Protein AF-I3R1S9-F1 (afdb_monomer)

Mean predicted aligned error: 16.77 Å

Foldseek 3Di:
DDDDDPVVVVQVVCCVVPVDNDDDDPPPPPPPPPPDDPVNVVVVVVVVVVCVVVVCPVCVVDPPDD

pLDDT: mean 75.67, std 14.39, range [38.06, 94.06]

Radius of gyration: 24.6 Å; Cα contacts (8 Å, |Δi|>4): 11; chains: 1; bounding box: 39×20×71 Å

Solvent-accessible surface area (backbone atoms only — not comparable to full-atom values): 4408 Å² total; per-residue (Å²): 137,82,80,80,66,71,64,58,57,55,51,54,49,44,27,72,75,68,75,41,94,65,96,70,81,88,74,61,87,76,75,74,77,72,82,74,53,72,67,56,54,53,51,52,51,51,52,55,50,49,35,63,74,70,64,44,58,65,56,69,75,54,64,88,79,132

Organism: Haloferax mediterranei (strain ATCC 33500 / DSM 1411 / JCM 8866 / NBRC 14739 / NCIMB 2177 / R-4) (NCBI:txid523841)

Secondary structure (DSSP, 8-state):
-PPP-HHHHHHHHHHHHHS-SS------TT-------HHHHHHHHHHHHHHHHHTTHHHHHS----

Sequence (66 aa):
MSSPSSTQDLGDLFVSLTGQTTLTEHRDATSSVVELRPEDTELMADVASTVRETGMEDTLAHPEVD

Structure (mmCIF, N/CA/C/O backbone):
data_AF-I3R1S9-F1
#
_entry.id   AF-I3R1S9-F1
#
loop_
_atom_site.group_PDB
_atom_site.id
_atom_site.type_symbol
_atom_site.label_atom_id
_atom_site.label_alt_id
_atom_site.label_comp_id
_atom_site.label_asym_id
_atom_site.label_entity_id
_atom_site.label_seq_id
_atom_site.pdbx_PDB_ins_code
_atom_site.Cartn_x
_atom_site.Cartn_y
_atom_site.Cartn_z
_atom_site.occupancy
_atom_site.B_iso_or_equiv
_atom_site.auth_seq_id
_atom_site.auth_comp_id
_atom_site.auth_asym_id
_atom_site.auth_atom_id
_atom_site.pdbx_PDB_model_num
ATOM 1 N N . MET A 1 1 ? 1.385 12.133 -54.019 1.00 38.06 1 MET A N 1
ATOM 2 C CA . MET A 1 1 ? 2.725 12.070 -53.404 1.00 38.06 1 MET A CA 1
ATOM 3 C C . MET A 1 1 ? 2.509 11.795 -51.930 1.00 38.06 1 MET A C 1
ATOM 5 O O . MET A 1 1 ? 1.993 12.668 -51.247 1.00 38.06 1 MET A O 1
ATOM 9 N N . SER A 1 2 ? 2.751 10.563 -51.488 1.00 42.09 2 SER A N 1
ATOM 10 C CA . SER A 1 2 ? 2.553 10.153 -50.094 1.00 42.09 2 SER A CA 1
ATOM 11 C C . SER A 1 2 ? 3.862 10.371 -49.345 1.00 42.09 2 SER A C 1
ATOM 13 O O . SER A 1 2 ? 4.886 9.827 -49.751 1.00 42.09 2 SER A O 1
ATOM 15 N N . SER A 1 3 ? 3.849 11.204 -48.307 1.00 53.12 3 SER A N 1
ATOM 16 C CA . SER A 1 3 ? 5.009 11.408 -47.435 1.00 53.12 3 SER A CA 1
ATOM 17 C C . SER A 1 3 ? 5.417 10.071 -46.799 1.00 53.12 3 SER A C 1
ATOM 19 O O . SER A 1 3 ? 4.526 9.365 -46.317 1.00 53.12 3 SER A O 1
ATOM 21 N N . PRO A 1 4 ? 6.708 9.691 -46.773 1.00 54.03 4 PRO A N 1
ATOM 22 C CA . PRO A 1 4 ? 7.130 8.506 -46.037 1.00 54.03 4 PRO A CA 1
ATOM 23 C C . PRO A 1 4 ? 6.899 8.758 -44.543 1.00 54.03 4 PRO A C 1
ATOM 25 O O . PRO A 1 4 ? 7.266 9.807 -44.009 1.00 54.03 4 PRO A O 1
ATOM 28 N N . SER A 1 5 ? 6.218 7.829 -43.876 1.00 53.28 5 SER A N 1
ATOM 29 C CA . SER A 1 5 ? 5.885 7.926 -42.457 1.00 53.28 5 SER A CA 1
ATOM 30 C C . SER A 1 5 ? 7.157 7.861 -41.611 1.00 53.28 5 SER A C 1
ATOM 32 O O . SER A 1 5 ? 7.651 6.782 -41.300 1.00 53.28 5 SER A O 1
ATOM 34 N N . SER A 1 6 ? 7.667 9.030 -41.219 1.00 58.53 6 SER A N 1
ATOM 35 C CA . SER A 1 6 ? 8.871 9.223 -40.392 1.00 58.53 6 SER A CA 1
ATOM 36 C C . SER A 1 6 ? 8.844 8.494 -39.038 1.00 58.53 6 SER A C 1
ATOM 38 O O . SER A 1 6 ? 9.869 8.389 -38.375 1.00 58.53 6 SER A O 1
ATOM 40 N N . THR A 1 7 ? 7.683 8.002 -38.606 1.00 58.34 7 THR A N 1
ATOM 41 C CA . THR A 1 7 ? 7.508 7.220 -37.377 1.00 58.34 7 THR A CA 1
ATOM 42 C C . THR A 1 7 ? 7.877 5.744 -37.530 1.00 58.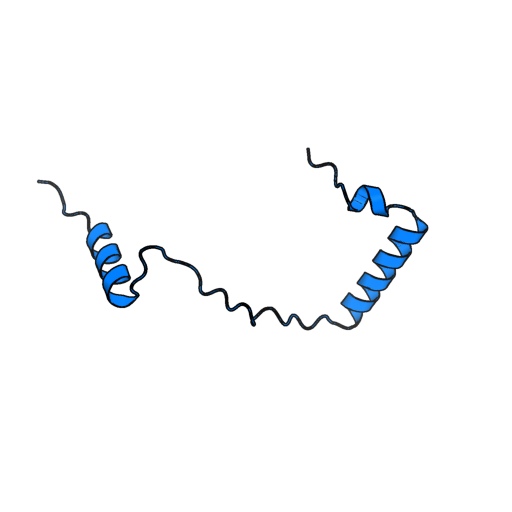34 7 THR A C 1
ATOM 44 O O . THR A 1 7 ? 8.226 5.124 -36.532 1.00 58.34 7 THR A O 1
ATOM 47 N N . GLN A 1 8 ? 7.833 5.183 -38.746 1.00 60.25 8 GLN A N 1
ATOM 48 C CA . GLN A 1 8 ? 8.285 3.804 -38.990 1.00 60.25 8 GLN A CA 1
ATOM 49 C C . GLN A 1 8 ? 9.804 3.685 -38.789 1.00 60.25 8 GLN A C 1
ATOM 51 O O . GLN A 1 8 ? 10.264 2.759 -38.133 1.00 60.25 8 GLN A O 1
ATOM 56 N N . ASP A 1 9 ? 10.553 4.699 -39.230 1.00 74.69 9 ASP A N 1
ATOM 57 C CA . ASP A 1 9 ? 12.019 4.756 -39.136 1.00 74.69 9 ASP A CA 1
ATOM 58 C C . ASP A 1 9 ? 12.528 4.781 -37.679 1.00 74.69 9 ASP A C 1
ATOM 60 O O . ASP A 1 9 ? 13.477 4.089 -37.315 1.00 74.69 9 ASP A O 1
ATOM 64 N N . LEU A 1 10 ? 11.842 5.516 -36.796 1.00 77.38 10 LEU A N 1
ATOM 65 C CA . LEU A 1 10 ? 12.185 5.557 -35.368 1.00 77.38 10 LEU A CA 1
ATOM 66 C C . LEU A 1 10 ? 11.878 4.236 -34.648 1.00 77.38 10 LEU A C 1
ATOM 68 O O . LEU A 1 10 ? 12.610 3.857 -33.733 1.00 77.38 10 LEU A O 1
ATOM 72 N N . GLY A 1 11 ? 10.814 3.538 -35.055 1.00 77.00 11 GLY A N 1
ATOM 73 C CA . GLY A 1 11 ? 10.479 2.215 -34.529 1.00 77.00 11 GLY A CA 1
ATOM 74 C C . GLY A 1 11 ? 11.536 1.177 -34.898 1.00 77.00 11 GLY A C 1
ATOM 75 O O . GLY A 1 11 ? 12.029 0.468 -34.022 1.00 77.00 11 GLY A O 1
ATOM 76 N N . ASP A 1 12 ? 11.951 1.148 -36.164 1.00 82.38 12 ASP A N 1
ATOM 77 C CA . ASP A 1 12 ? 12.988 0.229 -36.646 1.00 82.38 12 ASP A CA 1
ATOM 78 C C . ASP A 1 12 ? 14.350 0.512 -35.993 1.00 82.38 12 ASP A C 1
ATOM 80 O O . ASP A 1 12 ? 15.076 -0.417 -35.625 1.00 82.38 12 ASP A O 1
ATOM 84 N N . LEU A 1 13 ? 14.679 1.789 -35.770 1.00 82.19 13 LEU A N 1
ATOM 85 C CA . LEU A 1 13 ? 15.878 2.195 -35.039 1.00 82.19 13 LEU A CA 1
ATOM 86 C C . LEU A 1 13 ? 15.834 1.744 -33.571 1.00 82.19 13 LEU A C 1
ATOM 88 O O . LEU A 1 13 ? 16.827 1.220 -33.063 1.00 82.19 13 LEU A O 1
ATOM 92 N N . PHE A 1 14 ? 14.693 1.907 -32.894 1.00 82.31 14 PHE A N 1
ATOM 93 C CA . PHE A 1 14 ? 14.504 1.444 -31.518 1.00 82.31 14 PHE A CA 1
ATOM 94 C C . PHE A 1 14 ? 14.684 -0.074 -31.412 1.00 82.31 14 PHE A C 1
ATOM 96 O O . PHE A 1 14 ? 15.453 -0.535 -30.566 1.00 82.31 14 PHE A O 1
ATOM 103 N N . VAL A 1 15 ? 14.056 -0.844 -32.308 1.00 85.00 15 VAL A N 1
ATOM 104 C CA . VAL A 1 15 ? 14.202 -2.307 -32.367 1.00 85.00 15 VAL A CA 1
ATOM 105 C C . VAL A 1 15 ? 15.650 -2.699 -32.650 1.00 85.00 15 VAL A C 1
ATOM 107 O O . VAL A 1 15 ? 16.177 -3.597 -32.003 1.00 85.00 15 VAL A O 1
ATOM 110 N N . SER A 1 16 ? 16.327 -2.011 -33.569 1.00 83.38 16 SER A N 1
ATOM 111 C CA . SER A 1 16 ? 17.715 -2.322 -33.932 1.00 83.38 16 SER A CA 1
ATOM 112 C C . SER A 1 16 ? 18.706 -2.028 -32.802 1.00 8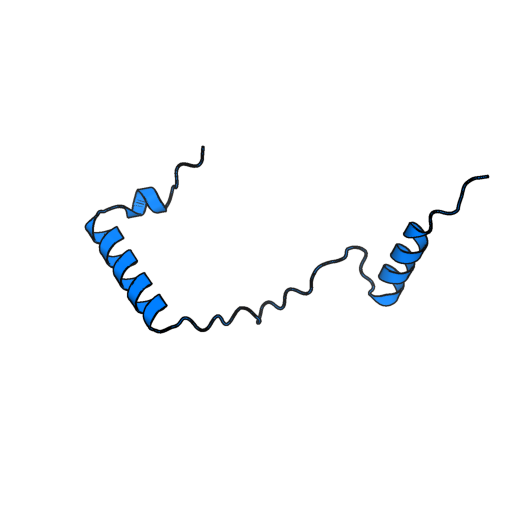3.38 16 SER A C 1
ATOM 114 O O . SER A 1 16 ? 19.673 -2.766 -32.626 1.00 83.38 16 SER A O 1
ATOM 116 N N . LEU A 1 17 ? 18.479 -0.961 -32.029 1.00 81.62 17 LEU A N 1
ATOM 117 C CA . LEU A 1 17 ? 19.356 -0.557 -30.926 1.00 81.62 17 LEU A CA 1
ATOM 118 C C . LEU A 1 17 ? 19.106 -1.350 -29.641 1.00 81.62 17 LEU A C 1
ATOM 120 O O . LEU A 1 17 ? 20.051 -1.631 -28.908 1.00 81.62 17 LEU A O 1
ATOM 124 N N . THR A 1 18 ? 17.847 -1.680 -29.347 1.00 79.31 18 THR A N 1
ATOM 125 C CA . THR A 1 18 ? 17.451 -2.282 -28.061 1.00 79.31 18 THR A CA 1
ATOM 126 C C . THR A 1 18 ? 17.082 -3.761 -28.166 1.00 79.31 18 THR A C 1
ATOM 128 O O . THR A 1 18 ? 17.066 -4.461 -27.158 1.00 79.31 18 THR A O 1
ATOM 131 N N . GLY A 1 19 ? 16.760 -4.254 -29.366 1.00 80.94 19 GLY A N 1
ATOM 132 C CA . GLY A 1 19 ? 16.164 -5.574 -29.582 1.00 80.94 19 GLY A CA 1
ATOM 133 C C . GLY A 1 19 ? 14.705 -5.681 -29.124 1.00 80.94 19 GLY A C 1
ATOM 134 O O . GLY A 1 19 ? 14.132 -6.769 -29.171 1.00 80.94 19 GLY A O 1
ATOM 135 N N . GLN A 1 20 ? 14.096 -4.584 -28.664 1.00 77.00 20 GLN A N 1
ATOM 136 C CA . GLN A 1 20 ? 12.743 -4.568 -28.115 1.00 77.00 20 GLN A CA 1
ATOM 137 C C . GLN A 1 20 ? 11.751 -4.004 -29.131 1.00 77.00 20 GLN A C 1
ATOM 139 O O . GLN A 1 20 ? 12.005 -2.993 -29.776 1.00 77.00 20 GLN A O 1
ATOM 144 N N . THR A 1 21 ? 10.578 -4.628 -29.242 1.00 78.25 21 THR A N 1
ATOM 145 C CA . THR A 1 21 ? 9.470 -4.136 -30.084 1.00 78.25 21 THR A CA 1
ATOM 146 C C . THR A 1 21 ? 8.500 -3.234 -29.327 1.00 78.25 21 THR A C 1
ATOM 148 O O . THR A 1 21 ? 7.611 -2.638 -29.929 1.00 78.25 21 THR A O 1
ATOM 151 N N . THR A 1 22 ? 8.659 -3.145 -28.005 1.00 72.12 22 THR A N 1
ATOM 152 C CA . THR A 1 22 ? 7.779 -2.400 -27.105 1.00 72.12 22 THR A CA 1
ATOM 153 C C . THR A 1 22 ? 8.630 -1.594 -26.135 1.00 72.12 22 THR A C 1
ATOM 155 O O . THR A 1 22 ? 9.572 -2.127 -25.549 1.00 72.12 22 THR A O 1
ATOM 158 N N . LEU A 1 23 ? 8.286 -0.320 -25.944 1.00 70.44 23 LEU A N 1
ATOM 159 C CA . LEU A 1 23 ? 8.964 0.558 -24.997 1.00 70.44 23 LEU A CA 1
ATOM 160 C C . LEU A 1 23 ? 8.433 0.277 -23.588 1.00 70.44 23 LEU A C 1
ATOM 162 O O . LEU A 1 23 ? 7.370 0.753 -23.199 1.00 70.44 23 LEU A O 1
ATOM 166 N N . THR A 1 24 ? 9.148 -0.562 -22.845 1.00 67.00 24 THR A N 1
ATOM 167 C CA . THR A 1 24 ? 8.862 -0.843 -21.435 1.00 67.00 24 THR A CA 1
ATOM 168 C C . THR A 1 24 ? 9.756 0.019 -20.559 1.00 67.00 24 THR A C 1
ATOM 170 O O . THR A 1 24 ? 10.975 -0.009 -20.724 1.00 67.00 24 THR A O 1
ATOM 173 N N . GLU A 1 25 ? 9.177 0.752 -19.609 1.00 66.06 25 GLU A N 1
ATOM 174 C CA . GLU A 1 25 ? 9.965 1.417 -18.571 1.00 66.06 25 GLU A CA 1
ATOM 175 C C . GLU A 1 25 ? 10.791 0.373 -17.811 1.00 66.06 25 GLU A C 1
ATOM 177 O O . GLU A 1 25 ? 10.281 -0.688 -17.434 1.00 66.06 25 GLU A O 1
ATOM 182 N N . HIS A 1 26 ? 12.074 0.660 -17.588 1.00 61.25 26 HIS A N 1
ATOM 183 C CA . HIS A 1 26 ? 12.928 -0.195 -16.777 1.00 61.25 26 HIS A CA 1
ATOM 184 C C . HIS A 1 26 ? 12.492 -0.074 -15.312 1.00 61.25 26 HIS A C 1
ATOM 186 O O . HIS A 1 26 ? 12.999 0.751 -14.557 1.00 61.25 26 HIS A O 1
ATOM 192 N N . ARG A 1 27 ? 11.500 -0.874 -14.907 1.00 57.62 27 ARG A N 1
ATOM 193 C CA . ARG A 1 27 ? 11.163 -1.048 -13.495 1.00 57.62 27 ARG A CA 1
ATOM 194 C C . ARG A 1 27 ? 12.216 -1.935 -12.862 1.00 57.62 27 ARG A C 1
ATOM 196 O O . ARG A 1 27 ? 12.162 -3.159 -12.964 1.00 57.62 27 ARG A O 1
ATOM 203 N N . ASP A 1 28 ? 13.180 -1.294 -12.225 1.00 54.62 28 ASP A N 1
ATOM 204 C CA . ASP A 1 28 ? 14.100 -1.966 -11.331 1.00 54.62 28 ASP A CA 1
ATOM 205 C C . ASP A 1 28 ? 13.300 -2.519 -10.141 1.00 54.62 28 ASP A C 1
ATOM 207 O O . ASP A 1 28 ? 12.789 -1.775 -9.300 1.00 54.62 28 ASP A O 1
ATOM 211 N N . ALA A 1 29 ? 13.141 -3.844 -10.099 1.00 55.25 29 ALA A N 1
ATOM 212 C CA . ALA A 1 29 ? 12.412 -4.548 -9.045 1.00 55.25 29 ALA A CA 1
ATOM 213 C C . ALA A 1 29 ? 13.062 -4.377 -7.656 1.00 55.25 29 ALA A C 1
ATOM 215 O O . ALA A 1 29 ? 12.453 -4.732 -6.650 1.00 55.25 29 ALA A O 1
ATOM 216 N N . THR A 1 30 ? 14.274 -3.818 -7.588 1.00 53.59 30 THR A N 1
ATOM 217 C CA . THR A 1 30 ? 14.988 -3.548 -6.334 1.00 53.59 30 THR A CA 1
ATOM 218 C C . THR A 1 30 ? 14.869 -2.100 -5.848 1.00 53.59 30 THR A C 1
ATOM 220 O O . THR A 1 30 ? 15.228 -1.807 -4.711 1.00 53.59 30 THR A O 1
ATOM 223 N N . SER A 1 31 ? 14.283 -1.196 -6.642 1.00 49.94 31 SER A N 1
ATOM 224 C CA . SER A 1 31 ? 14.175 0.232 -6.299 1.00 49.94 31 SER A CA 1
ATOM 225 C C . SER A 1 31 ? 13.065 0.568 -5.286 1.00 49.94 31 SER A C 1
ATOM 2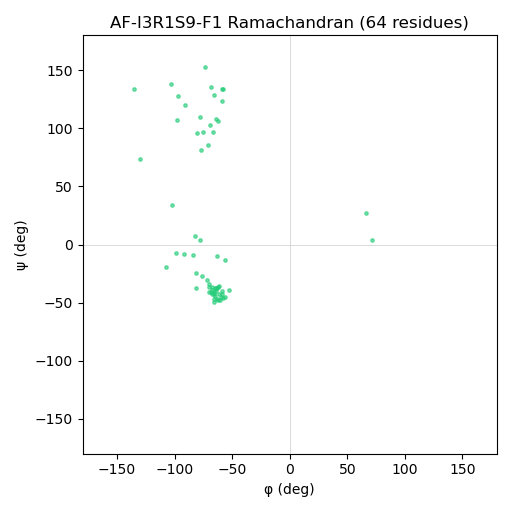27 O O . SER A 1 31 ? 12.852 1.739 -4.979 1.00 49.94 31 SER A O 1
ATOM 229 N N . SER A 1 32 ? 12.350 -0.423 -4.747 1.00 57.81 32 SER A N 1
ATOM 230 C CA . SER A 1 32 ? 11.261 -0.210 -3.782 1.00 57.81 32 SER A CA 1
ATOM 231 C C . SER A 1 32 ? 11.678 -0.511 -2.336 1.00 57.81 32 SER A C 1
ATOM 233 O O . SER A 1 32 ? 10.865 -0.984 -1.541 1.00 57.81 32 SER A O 1
ATOM 235 N N . VAL A 1 33 ? 12.932 -0.243 -1.961 1.00 58.66 33 VAL A N 1
ATOM 236 C CA . VAL A 1 33 ? 13.279 -0.098 -0.539 1.00 58.66 33 VAL A CA 1
ATOM 237 C C . VAL A 1 33 ? 12.797 1.286 -0.110 1.00 58.66 33 VAL A C 1
ATOM 239 O O . VAL A 1 33 ? 13.539 2.263 -0.139 1.00 58.66 33 VAL A O 1
ATOM 242 N N . VAL A 1 34 ? 11.505 1.388 0.195 1.00 68.50 34 VAL A N 1
ATOM 243 C CA . VAL A 1 34 ? 10.942 2.587 0.816 1.00 68.50 34 VAL A CA 1
ATOM 244 C C . VAL A 1 34 ? 11.321 2.530 2.291 1.00 68.50 34 VAL A C 1
ATOM 246 O O . VAL A 1 34 ? 10.833 1.671 3.024 1.00 68.50 34 VAL A O 1
ATOM 249 N N . GLU A 1 35 ? 12.220 3.414 2.723 1.00 74.25 35 GLU A N 1
ATOM 250 C CA . GLU A 1 35 ? 12.457 3.639 4.148 1.00 74.25 35 GLU A CA 1
ATOM 251 C C . GLU A 1 35 ? 11.219 4.324 4.732 1.00 74.25 35 GLU A C 1
ATOM 253 O O . GLU A 1 35 ? 10.983 5.512 4.510 1.00 74.25 35 GLU A O 1
ATOM 258 N N . LEU A 1 36 ? 10.394 3.551 5.439 1.00 78.50 36 LEU A N 1
ATOM 259 C CA . LEU A 1 36 ? 9.283 4.098 6.209 1.00 78.50 36 LEU A CA 1
ATOM 260 C C . LEU A 1 36 ? 9.844 4.900 7.375 1.00 78.50 36 LEU A C 1
ATOM 262 O O . LEU A 1 36 ? 10.769 4.454 8.064 1.00 78.50 36 LEU A O 1
ATOM 266 N N . ARG A 1 37 ? 9.283 6.085 7.608 1.00 87.56 37 ARG A N 1
ATOM 267 C CA . ARG A 1 37 ? 9.683 6.878 8.762 1.00 87.56 37 ARG A CA 1
ATOM 268 C C . ARG A 1 37 ? 9.101 6.223 10.027 1.00 87.56 37 ARG A C 1
ATOM 270 O O . ARG A 1 37 ? 8.076 5.535 9.943 1.00 87.56 37 ARG A O 1
ATOM 277 N N . PRO A 1 38 ? 9.728 6.390 11.203 1.00 86.25 38 PRO A N 1
ATOM 278 C CA . PRO A 1 38 ? 9.207 5.826 12.449 1.00 86.25 38 PRO A CA 1
ATOM 279 C C . PRO A 1 38 ? 7.743 6.207 12.711 1.00 86.25 38 PRO A C 1
ATOM 281 O O . PR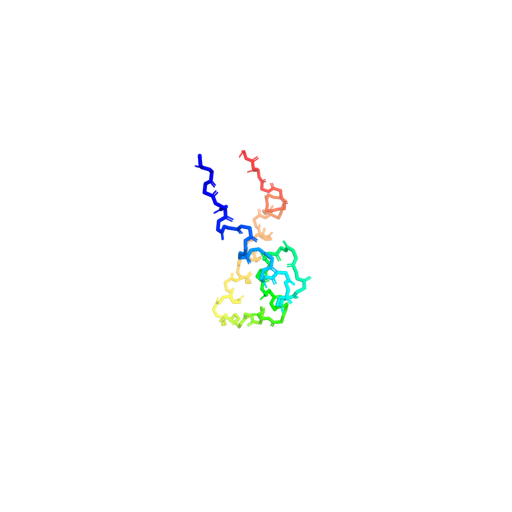O A 1 38 ? 6.950 5.355 13.103 1.00 86.25 38 PRO A O 1
ATOM 284 N N . GLU A 1 39 ? 7.376 7.450 12.399 1.00 89.50 39 GLU A N 1
ATOM 285 C CA . GLU A 1 39 ? 6.012 7.972 12.499 1.00 89.50 39 GLU A CA 1
ATOM 286 C C . GLU A 1 39 ? 5.003 7.231 11.606 1.00 89.50 39 GLU A C 1
ATOM 288 O O . GLU A 1 39 ? 3.870 6.999 12.022 1.00 89.50 39 GLU A O 1
ATOM 293 N N . ASP A 1 40 ? 5.411 6.795 10.410 1.00 88.81 40 ASP A N 1
ATOM 294 C CA . ASP A 1 40 ? 4.540 6.037 9.506 1.00 88.81 40 ASP A CA 1
ATOM 295 C C . ASP A 1 40 ? 4.275 4.638 10.074 1.00 88.81 40 ASP A C 1
ATOM 297 O O . ASP A 1 40 ? 3.171 4.105 9.974 1.00 88.81 40 ASP A O 1
ATOM 301 N N . THR A 1 41 ? 5.285 4.049 10.719 1.00 86.56 41 THR A N 1
ATOM 302 C CA . THR A 1 41 ? 5.180 2.718 11.332 1.00 86.56 41 THR A CA 1
ATOM 303 C C . THR A 1 41 ? 4.279 2.744 12.566 1.00 86.56 41 THR A C 1
ATOM 305 O O . THR A 1 41 ? 3.474 1.833 12.759 1.00 86.56 41 THR A O 1
ATOM 308 N N . GLU A 1 42 ? 4.390 3.793 13.384 1.00 90.06 42 GLU A N 1
ATOM 309 C CA . GLU A 1 42 ? 3.515 4.028 14.536 1.00 90.06 42 GLU A CA 1
ATOM 310 C C . GLU A 1 42 ? 2.062 4.219 14.087 1.00 90.06 42 GLU A C 1
ATOM 312 O O . GLU A 1 42 ? 1.171 3.511 14.555 1.00 90.06 42 GLU A O 1
ATOM 317 N N . LEU A 1 43 ? 1.835 5.066 13.078 1.00 93.06 43 LEU A N 1
ATOM 318 C CA . LEU A 1 43 ? 0.508 5.281 12.509 1.00 93.06 43 LEU A CA 1
ATOM 319 C C . LEU A 1 43 ? -0.106 3.983 11.961 1.00 93.06 43 LEU A C 1
ATOM 321 O O . LEU A 1 43 ? -1.288 3.714 12.175 1.00 93.06 43 LEU A O 1
ATOM 325 N N . MET A 1 44 ? 0.678 3.154 11.269 1.00 90.94 44 MET A N 1
ATOM 326 C CA . MET A 1 44 ? 0.203 1.858 10.773 1.00 90.94 44 MET A CA 1
ATOM 327 C C . MET A 1 44 ? -0.193 0.910 11.910 1.00 90.94 44 MET A C 1
ATOM 329 O O . MET A 1 44 ? -1.174 0.173 11.774 1.00 90.94 44 MET A O 1
ATOM 333 N N . ALA A 1 45 ? 0.544 0.921 13.023 1.00 89.69 45 ALA A N 1
ATOM 334 C CA . ALA A 1 45 ? 0.214 0.119 14.196 1.00 89.69 45 ALA A CA 1
ATOM 335 C C . ALA A 1 45 ? -1.105 0.576 14.838 1.00 89.69 45 ALA A C 1
ATOM 337 O O . ALA A 1 45 ? -1.951 -0.267 15.153 1.00 89.69 45 ALA A O 1
ATOM 338 N N . ASP A 1 46 ? -1.317 1.887 14.950 1.00 94.06 46 ASP A N 1
ATOM 339 C CA . ASP A 1 46 ? -2.550 2.466 15.486 1.00 94.06 46 ASP A CA 1
ATOM 340 C C . ASP A 1 46 ? -3.757 2.128 14.612 1.00 94.06 46 ASP A C 1
ATOM 342 O O . ASP A 1 46 ? -4.770 1.636 15.114 1.00 94.06 46 ASP A O 1
ATOM 346 N N . VAL A 1 47 ? -3.632 2.294 13.290 1.00 91.94 47 VAL A N 1
ATOM 347 C CA . VAL A 1 47 ? -4.682 1.917 12.333 1.00 91.94 47 VAL A CA 1
ATOM 348 C C . VAL A 1 47 ? -5.018 0.433 12.467 1.00 91.94 47 VAL A C 1
ATOM 350 O O . VAL A 1 47 ? -6.191 0.077 12.562 1.00 91.94 47 VAL A O 1
ATOM 353 N N . ALA A 1 48 ? -4.010 -0.441 12.536 1.00 90.56 48 ALA A N 1
ATOM 354 C CA . ALA A 1 48 ? -4.231 -1.874 12.709 1.00 90.56 48 ALA A CA 1
ATOM 355 C C . ALA A 1 48 ? -4.930 -2.205 14.040 1.00 90.56 48 ALA A C 1
ATOM 357 O O . ALA A 1 48 ? -5.768 -3.107 14.087 1.00 90.56 48 ALA A O 1
ATOM 358 N N . SER A 1 49 ? -4.610 -1.478 15.114 1.00 93.00 49 SER A N 1
ATOM 359 C CA . SER A 1 49 ? -5.283 -1.621 16.406 1.00 93.00 49 SER A CA 1
ATOM 360 C C . SER A 1 49 ? -6.745 -1.188 16.325 1.00 93.00 49 SER A C 1
ATOM 362 O O . SER A 1 49 ? -7.629 -1.942 16.726 1.00 93.00 49 SER A O 1
ATOM 364 N N . THR A 1 50 ? -7.014 -0.010 15.757 1.00 93.44 50 THR A N 1
ATOM 365 C CA . THR A 1 50 ? -8.378 0.508 15.601 1.00 93.44 50 THR A CA 1
ATOM 366 C C . THR A 1 50 ? -9.233 -0.425 14.754 1.00 93.44 50 THR A C 1
ATOM 368 O O . THR A 1 50 ? -10.344 -0.739 15.155 1.00 93.44 50 THR A O 1
ATOM 371 N N . VAL A 1 51 ? -8.720 -0.926 13.627 1.00 91.88 51 VAL A N 1
ATOM 372 C CA . VAL A 1 51 ? -9.462 -1.843 12.741 1.00 91.88 51 VAL A CA 1
ATOM 373 C C . VAL A 1 51 ? -9.885 -3.122 13.466 1.00 91.88 51 VAL A C 1
ATOM 375 O O . VAL A 1 51 ? -11.013 -3.585 13.285 1.00 91.88 51 VAL A O 1
ATOM 378 N N . ARG A 1 52 ? -9.006 -3.672 14.313 1.00 90.44 52 ARG A N 1
ATOM 379 C CA . ARG A 1 52 ? -9.315 -4.844 15.145 1.00 90.44 52 ARG A CA 1
ATOM 380 C C . ARG A 1 52 ? -10.351 -4.533 16.215 1.00 90.44 52 ARG A C 1
ATOM 382 O O . ARG A 1 52 ? -11.243 -5.339 16.451 1.00 90.44 52 ARG A O 1
ATOM 389 N N . GLU A 1 53 ? -10.234 -3.380 16.866 1.00 93.75 53 GLU A N 1
ATOM 390 C CA . GLU A 1 53 ? -11.168 -2.950 17.909 1.00 93.75 53 GLU A CA 1
ATOM 391 C C . GLU A 1 53 ? -12.573 -2.695 17.350 1.00 93.75 53 GLU A C 1
ATOM 393 O O . GLU A 1 53 ? -13.568 -3.083 17.961 1.00 93.75 53 GLU A O 1
ATOM 398 N N . THR A 1 54 ? -12.664 -2.073 16.175 1.00 91.12 54 THR A N 1
ATOM 399 C CA . THR A 1 54 ? -13.938 -1.731 15.533 1.00 91.12 54 THR A CA 1
ATOM 400 C C . THR A 1 54 ? -14.537 -2.878 14.721 1.00 91.12 54 THR A C 1
ATOM 402 O O . THR A 1 54 ? -15.679 -2.765 14.276 1.00 91.12 54 THR A O 1
ATOM 405 N N . GLY A 1 55 ? -13.797 -3.975 14.521 1.00 88.81 55 GLY A N 1
ATOM 406 C CA . GLY A 1 55 ? -14.232 -5.114 13.710 1.00 88.81 55 GLY A CA 1
ATOM 407 C C . GLY A 1 55 ? -14.389 -4.778 12.223 1.00 88.81 55 GLY A C 1
ATOM 408 O O . GLY A 1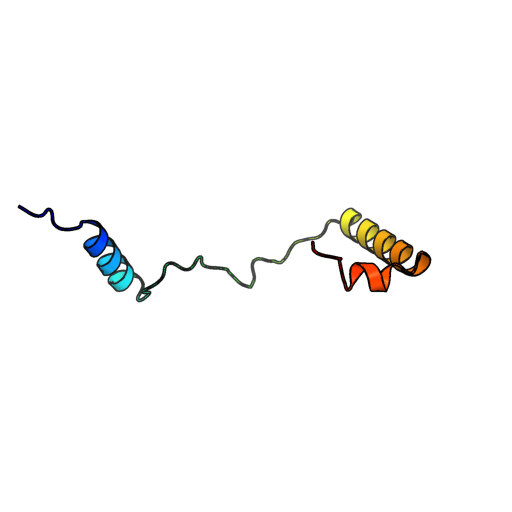 55 ? -15.190 -5.401 11.534 1.00 88.81 55 GLY A O 1
ATOM 409 N N . MET A 1 56 ? -13.649 -3.785 11.718 1.00 88.50 56 MET A N 1
ATOM 410 C CA . MET A 1 56 ? -13.735 -3.309 10.326 1.00 88.50 56 MET A CA 1
ATOM 411 C C . MET A 1 56 ? -12.925 -4.155 9.328 1.00 88.50 56 MET A C 1
ATOM 413 O O . MET A 1 56 ? -12.790 -3.776 8.164 1.00 88.50 56 MET A O 1
ATOM 417 N N . GLU A 1 57 ? -12.370 -5.284 9.768 1.00 87.31 57 GLU A N 1
ATOM 418 C CA . GLU A 1 57 ? -11.505 -6.159 8.967 1.00 87.31 57 GLU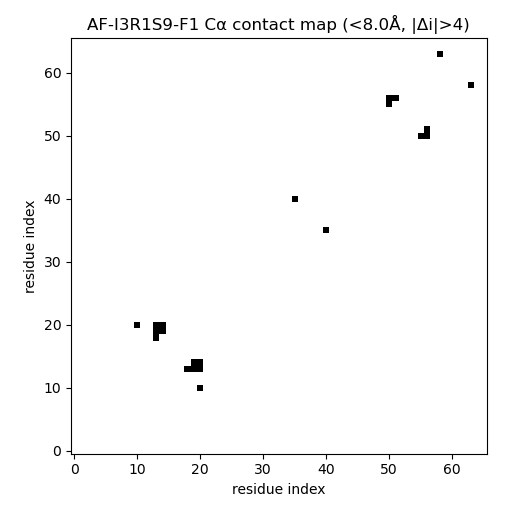 A CA 1
ATOM 419 C C . GLU A 1 57 ? -12.197 -6.627 7.676 1.00 87.31 57 GLU A C 1
ATOM 421 O O . GLU A 1 57 ? -11.616 -6.521 6.595 1.00 87.31 57 GLU A O 1
ATOM 426 N N . ASP A 1 58 ? -13.462 -7.044 7.770 1.00 82.56 58 ASP A N 1
ATOM 427 C CA . ASP A 1 58 ? -14.243 -7.537 6.627 1.00 82.56 58 ASP A CA 1
ATOM 428 C C . ASP A 1 58 ? -14.568 -6.425 5.617 1.00 82.56 58 ASP A C 1
ATOM 430 O O . ASP A 1 58 ? -14.455 -6.620 4.405 1.00 82.56 58 ASP A O 1
ATOM 434 N N . THR A 1 59 ? -14.913 -5.228 6.104 1.00 83.88 59 THR A N 1
ATOM 435 C CA . THR A 1 59 ? -15.200 -4.056 5.260 1.00 83.88 59 THR A CA 1
ATOM 436 C C . THR A 1 59 ? -13.966 -3.607 4.480 1.00 83.88 59 THR A C 1
ATOM 438 O O . THR A 1 59 ? -14.070 -3.199 3.326 1.00 83.88 59 THR A O 1
ATOM 441 N N . LEU A 1 60 ? -12.780 -3.684 5.091 1.00 82.94 60 LEU 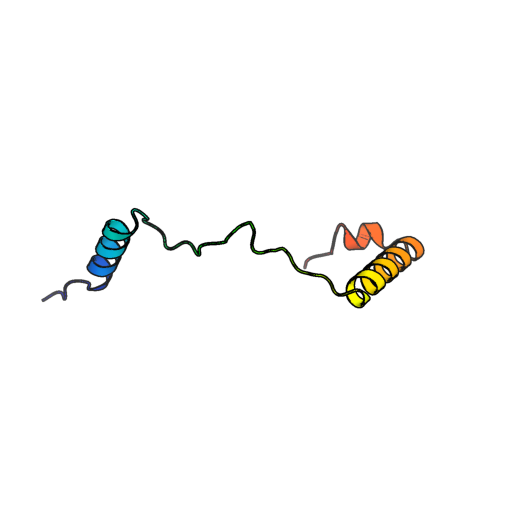A N 1
ATOM 442 C CA . LEU A 1 60 ? -11.521 -3.348 4.422 1.00 82.94 60 LEU A CA 1
ATOM 443 C C . LEU A 1 60 ? -11.047 -4.447 3.461 1.00 82.94 60 LEU A C 1
ATOM 445 O O . LEU A 1 60 ? -10.348 -4.142 2.497 1.00 82.94 60 LEU A O 1
ATOM 449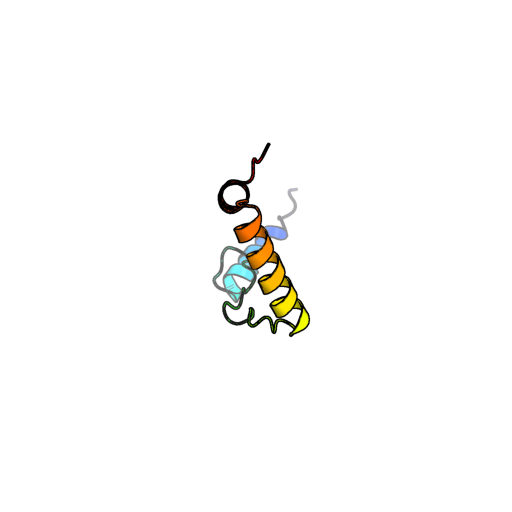 N N . ALA A 1 61 ? -11.420 -5.708 3.700 1.00 81.38 61 ALA A N 1
ATOM 450 C CA . ALA A 1 61 ? -11.115 -6.820 2.800 1.00 81.38 61 ALA A CA 1
ATOM 451 C C . ALA A 1 61 ? -11.941 -6.769 1.503 1.00 81.38 61 ALA A C 1
ATOM 453 O O . ALA A 1 61 ? -11.469 -7.191 0.444 1.00 81.38 61 ALA A O 1
ATOM 454 N N . HIS A 1 62 ? -13.154 -6.223 1.579 1.00 79.81 62 HIS A N 1
ATOM 455 C CA . HIS A 1 62 ? -14.066 -6.077 0.452 1.00 79.81 62 HIS A CA 1
ATOM 456 C C . HIS A 1 62 ? -14.584 -4.640 0.371 1.00 79.81 62 HIS A C 1
ATOM 458 O O . HIS A 1 62 ? -15.748 -4.398 0.696 1.00 79.81 62 HIS A O 1
ATOM 464 N N . PRO A 1 63 ? -13.744 -3.679 -0.061 1.00 74.38 63 PRO A N 1
ATOM 465 C CA . PRO A 1 63 ? -14.228 -2.329 -0.289 1.00 74.38 63 PRO A CA 1
ATOM 466 C C . PRO A 1 63 ? -15.347 -2.398 -1.329 1.00 74.38 63 PRO A C 1
ATOM 468 O O . PRO A 1 63 ? -15.149 -2.943 -2.416 1.00 74.38 63 PRO A O 1
ATOM 471 N N . GLU A 1 64 ? -16.531 -1.894 -0.986 1.00 73.00 64 GLU A N 1
ATOM 472 C CA . GLU A 1 64 ? -17.620 -1.743 -1.948 1.00 73.00 64 GLU A CA 1
ATOM 473 C C . GLU A 1 64 ? -17.144 -0.764 -3.028 1.00 73.00 64 GLU A C 1
ATOM 475 O O . GLU A 1 64 ? -16.964 0.427 -2.775 1.00 73.00 64 GLU A O 1
ATOM 480 N N . VAL A 1 65 ? -16.844 -1.295 -4.214 1.00 70.31 65 VAL A N 1
ATOM 481 C CA . VAL A 1 65 ? -16.479 -0.504 -5.389 1.00 70.31 65 VAL A CA 1
ATOM 482 C C . VAL A 1 65 ? -17.743 -0.369 -6.231 1.00 70.31 65 VAL A C 1
ATOM 484 O O . VAL A 1 65 ? -18.190 -1.362 -6.807 1.00 70.31 65 VAL A O 1
ATOM 487 N N . ASP A 1 66 ? -18.333 0.827 -6.233 1.00 63.72 66 ASP A N 1
ATOM 488 C CA . ASP A 1 66 ? -19.391 1.232 -7.176 1.00 63.72 66 ASP A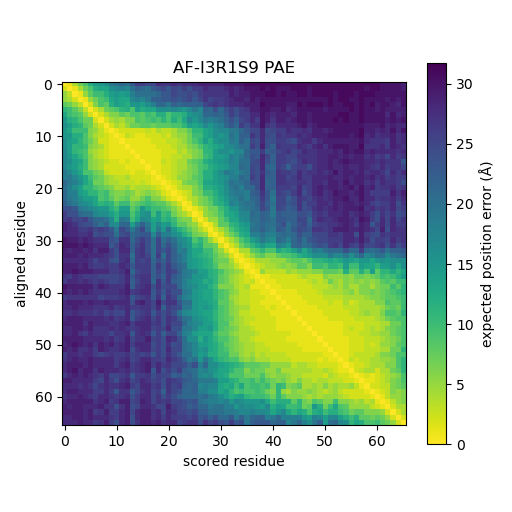 CA 1
ATOM 489 C C . ASP A 1 66 ? -18.788 1.527 -8.562 1.00 63.72 66 ASP A C 1
ATOM 491 O O . ASP A 1 66 ? -17.759 2.249 -8.616 1.00 63.72 66 ASP A O 1
#